Protein AF-A0A550HM15-F1 (afdb_monomer_lite)

Foldseek 3Di:
DDDQLVVCVVVVHDFFEEEDQAPDPVVVVVRVVPPGNDYHDDPPRHDD

Structure (mmCIF, N/CA/C/O backbone):
data_AF-A0A550HM15-F1
#
_entry.id   AF-A0A550HM15-F1
#
loop_
_atom_site.group_PDB
_atom_site.id
_atom_site.type_symbol
_atom_site.label_atom_id
_atom_site.label_alt_id
_atom_site.label_comp_id
_atom_site.label_asym_id
_atom_site.label_entity_id
_atom_site.label_seq_id
_atom_site.pdbx_PDB_ins_code
_atom_site.Cartn_x
_atom_site.Cartn_y
_atom_site.Cartn_z
_atom_site.occupancy
_atom_site.B_iso_or_equiv
_atom_site.auth_seq_id
_atom_site.auth_comp_id
_atom_site.auth_asym_id
_atom_site.auth_atom_id
_atom_site.pdbx_PDB_model_num
ATOM 1 N N . MET A 1 1 ? -5.326 18.710 6.752 1.00 76.06 1 MET A N 1
ATOM 2 C CA . MET A 1 1 ? -5.817 17.688 5.806 1.00 76.06 1 MET A CA 1
ATOM 3 C C . MET A 1 1 ? -5.899 16.376 6.562 1.00 76.06 1 MET A C 1
ATOM 5 O O . MET A 1 1 ? -5.011 16.108 7.360 1.00 76.06 1 MET A O 1
ATOM 9 N N . GLU A 1 2 ? -6.994 15.650 6.392 1.00 91.38 2 GLU A N 1
ATOM 10 C CA . GLU A 1 2 ? -7.338 14.450 7.161 1.00 91.38 2 GLU A CA 1
ATOM 11 C C . GLU A 1 2 ? -6.746 13.183 6.500 1.00 91.38 2 GLU A C 1
ATOM 13 O O . GLU A 1 2 ? -6.655 13.130 5.269 1.00 91.38 2 GLU A O 1
ATOM 18 N N . ASN A 1 3 ? -6.294 12.189 7.282 1.00 96.81 3 ASN A N 1
ATOM 19 C CA . ASN A 1 3 ? -5.674 10.961 6.758 1.00 96.81 3 ASN A CA 1
ATOM 20 C C . ASN A 1 3 ? -6.647 9.792 6.916 1.00 96.81 3 ASN A C 1
ATOM 22 O O . ASN A 1 3 ? -6.616 9.046 7.898 1.00 96.81 3 ASN A O 1
ATOM 26 N N . LYS A 1 4 ? -7.442 9.601 5.864 1.00 96.44 4 LYS A N 1
ATOM 27 C CA . LYS A 1 4 ? -8.515 8.606 5.802 1.00 96.44 4 LYS A CA 1
ATOM 28 C C . LYS A 1 4 ? -8.058 7.184 6.141 1.00 96.44 4 LYS A C 1
ATOM 30 O O . LYS A 1 4 ? -8.795 6.458 6.805 1.00 96.44 4 LYS A O 1
ATOM 35 N N . LEU A 1 5 ? -6.851 6.783 5.722 1.00 97.69 5 LEU A N 1
ATOM 36 C CA . LEU A 1 5 ? -6.304 5.461 6.045 1.00 97.69 5 LEU A CA 1
ATOM 37 C C . LEU A 1 5 ? -6.048 5.337 7.551 1.00 97.69 5 LEU A C 1
ATOM 39 O O . LEU A 1 5 ? -6.452 4.354 8.168 1.00 97.69 5 LEU A O 1
ATOM 43 N N . LYS A 1 6 ? -5.419 6.350 8.158 1.00 98.00 6 LYS A N 1
ATOM 44 C CA . LYS A 1 6 ? -5.128 6.360 9.596 1.00 98.00 6 LYS A CA 1
ATOM 45 C C . LYS A 1 6 ? -6.405 6.325 10.437 1.00 98.00 6 LYS A C 1
ATOM 47 O O . LYS A 1 6 ? -6.453 5.576 11.408 1.00 98.00 6 LYS A O 1
ATOM 52 N N . GLU A 1 7 ? -7.439 7.080 10.071 1.00 97.94 7 GLU A N 1
ATOM 53 C CA . GLU A 1 7 ? -8.738 7.008 10.760 1.00 97.94 7 GLU A CA 1
ATOM 54 C C . GLU A 1 7 ? -9.399 5.642 10.622 1.00 97.94 7 GLU A C 1
ATOM 56 O O . GLU A 1 7 ? -9.922 5.120 11.603 1.00 97.94 7 GLU A O 1
ATOM 61 N N . LYS A 1 8 ? -9.375 5.055 9.421 1.00 98.06 8 LYS A N 1
ATOM 62 C CA . LYS A 1 8 ? -9.954 3.734 9.168 1.00 98.06 8 LYS A CA 1
ATOM 63 C C . LYS A 1 8 ? -9.290 2.663 10.035 1.00 98.06 8 LYS A C 1
ATOM 65 O O . LYS A 1 8 ? -9.981 1.916 10.723 1.00 98.06 8 LYS A O 1
ATOM 70 N N . LEU A 1 9 ? -7.959 2.677 10.103 1.00 98.06 9 LEU A N 1
ATOM 71 C CA . LEU A 1 9 ? -7.196 1.798 10.990 1.00 98.06 9 LEU A CA 1
ATOM 72 C C . LEU A 1 9 ? -7.494 2.061 12.475 1.00 98.06 9 LEU A C 1
ATOM 74 O O . LEU A 1 9 ? -7.642 1.114 13.240 1.00 98.06 9 LEU A O 1
ATOM 78 N N . ALA A 1 10 ? -7.630 3.325 12.892 1.00 98.06 10 ALA A N 1
ATOM 79 C CA . ALA A 1 10 ? -7.941 3.676 14.282 1.00 98.06 10 ALA A CA 1
ATOM 80 C C . ALA A 1 10 ? -9.330 3.190 14.735 1.00 98.06 10 ALA A C 1
ATOM 82 O O . ALA A 1 10 ? -9.527 2.928 15.919 1.00 98.06 10 ALA A O 1
ATOM 83 N N . ARG A 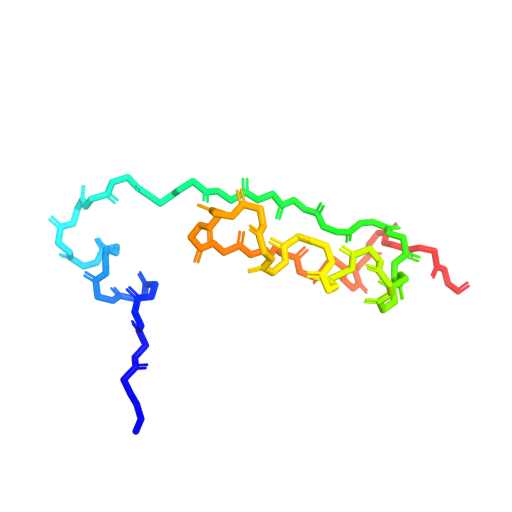1 11 ? -10.282 3.044 13.805 1.00 98.38 11 ARG A N 1
ATOM 84 C CA . ARG A 1 11 ? -11.600 2.445 14.067 1.00 98.38 11 ARG A CA 1
ATOM 85 C C . ARG A 1 11 ? -11.579 0.914 14.131 1.00 98.38 11 ARG A C 1
ATOM 87 O O . ARG A 1 11 ? -12.575 0.325 14.534 1.00 98.38 11 ARG A O 1
ATOM 94 N N . GLY A 1 12 ? -10.467 0.276 13.757 1.00 98.19 12 GLY A N 1
ATOM 95 C CA . GLY A 1 12 ? -10.371 -1.180 13.635 1.00 98.19 12 GLY A CA 1
ATOM 96 C C . GLY A 1 12 ? -11.026 -1.739 12.367 1.00 98.19 12 GLY A C 1
ATOM 97 O O . GLY A 1 12 ? -11.247 -2.945 12.282 1.00 98.19 12 GLY A O 1
ATOM 98 N N . ASP A 1 13 ? -11.336 -0.885 11.387 1.00 98.50 13 ASP A N 1
ATOM 99 C CA . ASP A 1 13 ? -11.902 -1.308 10.106 1.00 98.50 13 ASP A CA 1
ATOM 100 C C . ASP A 1 13 ? -10.838 -2.018 9.245 1.00 98.50 13 ASP A C 1
ATOM 102 O O . ASP A 1 13 ? -9.646 -1.702 9.296 1.00 98.50 13 ASP A O 1
ATOM 106 N N . VAL A 1 14 ? -11.273 -2.930 8.370 1.00 98.06 14 VAL A N 1
ATOM 107 C CA . VAL A 1 14 ? -10.385 -3.576 7.388 1.00 98.06 14 VAL A CA 1
ATOM 108 C C . VAL A 1 14 ? -10.005 -2.585 6.290 1.00 98.06 14 VAL A C 1
ATOM 110 O O . VAL A 1 14 ? -10.873 -2.131 5.544 1.00 98.06 14 VAL A O 1
ATOM 113 N N . ALA A 1 15 ? -8.710 -2.294 6.156 1.00 98.31 15 ALA A N 1
ATOM 114 C CA . ALA A 1 15 ? -8.151 -1.563 5.022 1.00 98.31 15 ALA A CA 1
ATOM 115 C C . ALA A 1 15 ? -7.599 -2.551 3.982 1.00 98.31 15 ALA A C 1
ATOM 117 O O . ALA A 1 15 ? -6.637 -3.268 4.261 1.00 98.31 15 ALA A O 1
ATOM 118 N N . LEU A 1 16 ? -8.198 -2.595 2.791 1.00 98.31 16 LEU A N 1
ATOM 119 C CA . LEU A 1 16 ? -7.740 -3.435 1.683 1.00 98.31 16 LEU A CA 1
ATOM 120 C C . LEU A 1 16 ? -6.857 -2.614 0.739 1.00 98.31 16 LEU A C 1
ATOM 122 O O . LEU A 1 16 ? -7.297 -1.604 0.190 1.00 98.31 16 LEU A O 1
ATOM 126 N N . GLY A 1 17 ? -5.628 -3.070 0.515 1.00 97.81 17 GLY A N 1
ATOM 127 C CA . GLY A 1 17 ? -4.672 -2.400 -0.362 1.00 97.81 17 GLY A CA 1
ATOM 128 C C . GLY A 1 17 ? -3.821 -3.370 -1.169 1.00 97.81 17 GLY A C 1
ATOM 129 O O . GLY A 1 17 ? -3.922 -4.587 -1.016 1.00 97.81 17 GLY A O 1
ATOM 130 N N . THR A 1 18 ? -2.977 -2.809 -2.034 1.00 97.00 18 THR A N 1
ATOM 131 C CA . THR A 1 18 ? -2.049 -3.562 -2.890 1.00 97.00 18 THR A CA 1
ATOM 132 C C . THR A 1 18 ? -0.660 -2.926 -2.907 1.00 97.00 18 THR A C 1
ATOM 134 O O . THR A 1 18 ? -0.481 -1.779 -2.496 1.00 97.00 18 THR A O 1
ATOM 137 N N . PHE A 1 19 ? 0.323 -3.663 -3.414 1.00 95.56 19 PHE A N 1
ATOM 138 C CA . PHE A 1 19 ? 1.669 -3.169 -3.688 1.00 95.56 19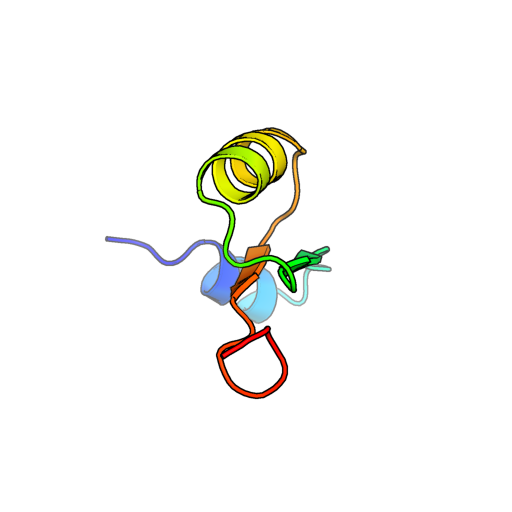 PHE A CA 1
ATOM 139 C C . PHE A 1 19 ? 1.811 -2.688 -5.138 1.00 95.56 19 PHE A C 1
ATOM 141 O O . PHE A 1 19 ? 1.218 -3.261 -6.056 1.00 95.56 19 PHE A O 1
ATOM 148 N N . MET A 1 20 ? 2.630 -1.656 -5.336 1.00 93.44 20 MET A N 1
ATOM 149 C CA . MET A 1 20 ? 3.100 -1.181 -6.634 1.00 93.44 20 MET A CA 1
ATOM 150 C C . MET A 1 20 ? 4.564 -1.580 -6.831 1.00 93.44 20 MET A C 1
ATOM 152 O O . MET A 1 20 ? 5.431 -1.047 -6.149 1.00 93.44 20 MET A O 1
ATOM 156 N N . PHE A 1 21 ? 4.835 -2.435 -7.820 1.00 89.31 21 PHE A N 1
ATOM 157 C CA . PHE A 1 21 ? 6.191 -2.923 -8.123 1.00 89.31 21 PHE A CA 1
ATOM 158 C C . PHE A 1 21 ? 6.769 -2.408 -9.447 1.00 89.31 21 PHE A C 1
ATOM 160 O O . PHE A 1 21 ? 7.871 -2.783 -9.818 1.00 89.31 21 PHE A O 1
ATOM 167 N N . THR A 1 22 ? 6.022 -1.609 -10.217 1.00 88.88 22 THR A N 1
ATOM 168 C CA . THR A 1 22 ? 6.430 -1.226 -11.588 1.00 88.88 22 THR A CA 1
ATOM 169 C C . THR A 1 22 ? 6.969 0.198 -11.706 1.00 88.88 22 THR A C 1
ATOM 171 O O . THR A 1 22 ? 7.467 0.561 -12.766 1.00 88.88 22 THR A O 1
ATOM 174 N N . TYR A 1 23 ? 6.792 1.027 -10.669 1.00 87.56 23 TYR A N 1
ATOM 175 C CA . TYR A 1 23 ? 6.978 2.488 -10.698 1.00 87.56 23 TYR A CA 1
ATOM 176 C C . TYR A 1 23 ? 6.274 3.225 -11.850 1.00 87.56 23 TYR A C 1
ATOM 178 O O . TYR A 1 23 ? 6.561 4.391 -12.105 1.00 87.56 23 TYR A O 1
ATOM 186 N N . SER A 1 24 ? 5.331 2.585 -12.546 1.00 93.06 24 SER A N 1
ATOM 187 C CA . SER A 1 24 ? 4.617 3.211 -13.653 1.00 93.06 24 SER A CA 1
ATOM 188 C C . SER A 1 24 ? 3.569 4.196 -13.122 1.00 93.06 24 SER A C 1
ATOM 190 O O . SER A 1 24 ? 2.626 3.768 -12.444 1.00 93.06 24 SER A O 1
ATOM 192 N N . PRO A 1 25 ? 3.654 5.494 -13.472 1.00 95.00 25 PRO A N 1
ATOM 193 C CA . PRO A 1 25 ? 2.628 6.465 -13.098 1.00 95.00 25 PRO A CA 1
ATOM 194 C C . PRO A 1 25 ? 1.251 6.098 -13.661 1.00 95.00 25 PRO A C 1
ATOM 196 O O . PRO A 1 25 ? 0.247 6.262 -12.979 1.00 95.00 25 PRO A O 1
ATOM 199 N N . THR A 1 26 ? 1.204 5.520 -14.866 1.00 97.25 26 THR A N 1
ATOM 200 C CA . THR A 1 26 ? -0.041 5.051 -15.491 1.00 97.25 26 THR A CA 1
ATOM 201 C C . THR A 1 26 ? -0.696 3.934 -14.683 1.00 97.25 26 THR A C 1
ATOM 203 O O . THR A 1 26 ? -1.904 3.955 -14.463 1.00 97.25 26 THR A O 1
ATOM 206 N N . VAL A 1 27 ? 0.085 2.964 -14.196 1.00 95.75 27 VAL A N 1
ATOM 207 C CA . VAL A 1 27 ? -0.463 1.901 -13.339 1.00 95.75 27 VAL A CA 1
ATOM 208 C C . VAL A 1 27 ? -0.919 2.486 -12.000 1.00 95.75 27 VAL A C 1
ATOM 210 O O . VAL A 1 27 ? -1.961 2.081 -11.492 1.00 95.75 27 VAL A O 1
ATOM 213 N N . MET A 1 28 ? -0.197 3.466 -11.442 1.00 96.38 28 MET A N 1
ATOM 214 C CA . MET A 1 28 ? -0.595 4.138 -10.197 1.00 96.38 28 MET A CA 1
ATOM 215 C C . MET A 1 28 ? -1.928 4.876 -10.354 1.00 96.38 28 MET A C 1
ATOM 217 O O . MET A 1 28 ? -2.781 4.793 -9.475 1.00 96.38 28 MET A O 1
ATOM 221 N N . GLU A 1 29 ? -2.140 5.549 -11.483 1.00 97.75 29 GLU A N 1
ATOM 222 C CA . GLU A 1 29 ? -3.405 6.218 -11.787 1.00 97.75 29 GLU A CA 1
ATOM 223 C C . GLU A 1 29 ? -4.565 5.216 -11.861 1.00 97.75 29 GLU A C 1
ATOM 225 O O . GLU A 1 29 ? -5.584 5.409 -11.199 1.00 97.75 29 GLU A O 1
ATOM 230 N N . ILE A 1 30 ? -4.379 4.091 -12.563 1.00 97.56 30 ILE 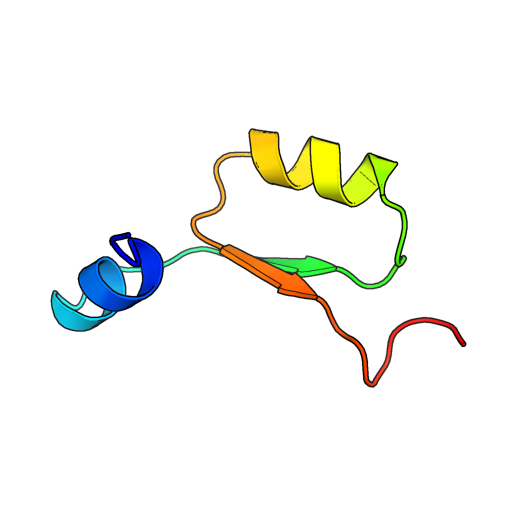A N 1
ATOM 231 C CA . ILE A 1 30 ? -5.369 3.005 -12.611 1.00 97.56 30 ILE A CA 1
ATOM 232 C C . ILE A 1 30 ? -5.684 2.502 -11.197 1.00 97.56 30 ILE A C 1
ATOM 234 O O . ILE A 1 30 ? -6.852 2.436 -10.821 1.00 97.56 30 ILE A O 1
ATOM 238 N N . LEU A 1 31 ? -4.663 2.203 -10.385 1.00 97.00 31 LEU A N 1
ATOM 239 C CA . LEU A 1 31 ? -4.850 1.742 -9.005 1.00 97.00 31 LEU A CA 1
ATOM 240 C C . LEU A 1 31 ? -5.580 2.769 -8.130 1.00 97.00 31 LEU A C 1
ATOM 242 O O . LEU A 1 31 ? -6.384 2.372 -7.287 1.00 97.00 31 LEU A O 1
ATOM 246 N N . GLY A 1 32 ? -5.355 4.065 -8.358 1.00 95.94 32 GLY A N 1
ATOM 247 C CA . GLY A 1 32 ? -6.077 5.150 -7.691 1.00 95.94 32 GLY A CA 1
ATOM 248 C C . GLY A 1 32 ? -7.586 5.136 -7.961 1.00 95.94 32 GLY A C 1
ATOM 249 O O . GLY A 1 32 ? -8.361 5.581 -7.116 1.00 95.94 32 GLY A O 1
ATOM 250 N N . HIS A 1 33 ? -8.013 4.567 -9.092 1.00 97.75 33 HIS A N 1
ATOM 251 C CA . HIS A 1 33 ? -9.419 4.398 -9.464 1.00 97.75 33 HIS A CA 1
ATOM 252 C C . HIS A 1 33 ? -9.993 3.004 -9.154 1.00 97.75 33 HIS A C 1
ATOM 254 O O . HIS A 1 33 ? -11.206 2.819 -9.234 1.00 97.75 33 HIS A O 1
ATOM 260 N N . SER A 1 34 ? -9.164 2.036 -8.753 1.00 97.50 34 SER A N 1
ATOM 261 C CA . SER A 1 34 ? -9.572 0.637 -8.536 1.00 97.50 34 SER A CA 1
ATOM 262 C C . SER A 1 34 ? -10.330 0.371 -7.228 1.00 97.50 34 SER A C 1
ATOM 264 O O . SER A 1 34 ? -10.762 -0.755 -6.998 1.00 97.50 34 SER A O 1
ATOM 266 N N . GLY A 1 35 ? -10.502 1.375 -6.361 1.00 96.62 35 GLY A N 1
ATOM 267 C CA . GLY A 1 35 ? -11.277 1.249 -5.118 1.00 96.62 35 GLY A CA 1
ATOM 268 C C . GLY A 1 35 ? -10.519 0.656 -3.924 1.00 96.62 35 GLY A C 1
ATOM 269 O O . GLY A 1 35 ? -11.149 0.286 -2.935 1.00 96.62 35 GLY A O 1
ATOM 270 N N . PHE A 1 36 ? -9.187 0.576 -3.990 1.00 97.94 36 PHE A N 1
ATOM 271 C CA . PHE A 1 36 ? -8.358 0.234 -2.831 1.00 97.94 36 PHE A CA 1
ATOM 272 C C . PHE A 1 36 ? -8.350 1.361 -1.791 1.00 97.94 36 PHE A C 1
ATOM 274 O O . PHE A 1 36 ? -8.391 2.542 -2.133 1.00 97.94 36 PHE A O 1
ATOM 281 N N . ASP A 1 37 ? -8.227 0.994 -0.515 1.00 98.12 37 ASP A N 1
ATOM 282 C CA . ASP A 1 37 ? -8.072 1.952 0.585 1.00 98.12 37 ASP A CA 1
ATOM 283 C C . ASP A 1 37 ? -6.677 2.592 0.594 1.00 98.12 37 ASP A C 1
ATOM 285 O O . ASP A 1 37 ? -6.505 3.718 1.064 1.00 98.12 37 ASP A O 1
ATOM 289 N N . PHE A 1 38 ? -5.671 1.864 0.100 1.00 97.94 38 PHE A N 1
ATOM 290 C CA . PHE A 1 38 ? -4.296 2.335 -0.017 1.00 97.94 38 PHE A CA 1
ATOM 291 C C . PHE A 1 38 ? -3.503 1.542 -1.063 1.00 97.94 38 PHE A C 1
ATOM 293 O O . PHE A 1 38 ? -3.865 0.428 -1.446 1.00 97.94 38 PHE A O 1
ATOM 300 N N . VAL A 1 39 ? -2.372 2.113 -1.477 1.00 97.50 39 VAL A N 1
ATOM 301 C CA . VAL A 1 39 ? -1.349 1.446 -2.287 1.00 97.50 39 VAL A CA 1
ATOM 302 C C . VAL A 1 39 ? -0.000 1.649 -1.605 1.00 97.50 39 VAL A C 1
ATOM 304 O O . VAL A 1 39 ? 0.319 2.765 -1.193 1.00 97.50 39 VAL A O 1
ATOM 307 N N . ILE A 1 40 ? 0.788 0.584 -1.477 1.00 96.6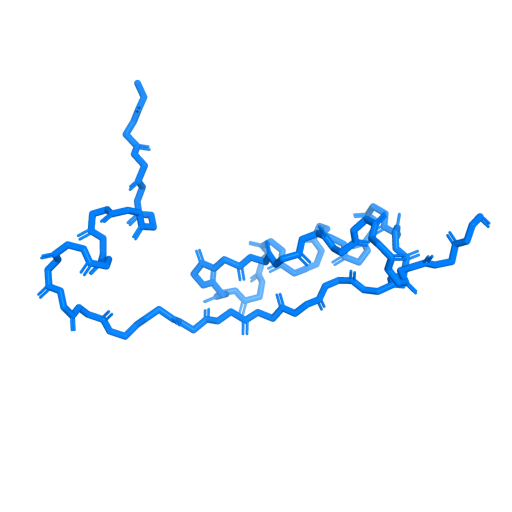9 40 ILE A N 1
ATOM 308 C CA . ILE A 1 40 ? 2.178 0.669 -1.025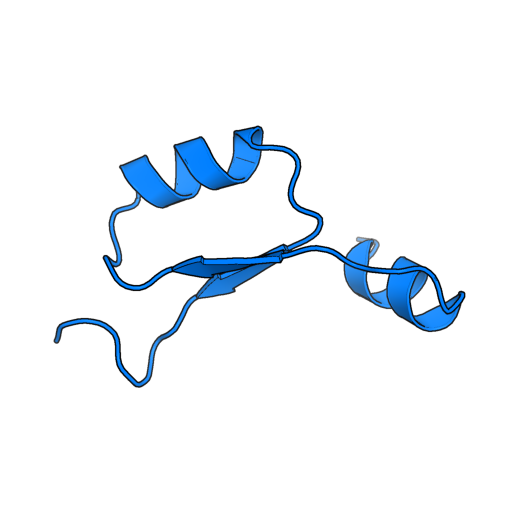 1.00 96.69 40 ILE A CA 1
ATOM 309 C C . ILE A 1 40 ? 3.051 0.948 -2.244 1.00 96.69 40 ILE A C 1
ATOM 311 O O . ILE A 1 40 ? 3.116 0.134 -3.165 1.00 96.69 40 ILE A O 1
ATOM 315 N N . ILE A 1 41 ? 3.712 2.105 -2.241 1.00 94.69 41 ILE A N 1
AT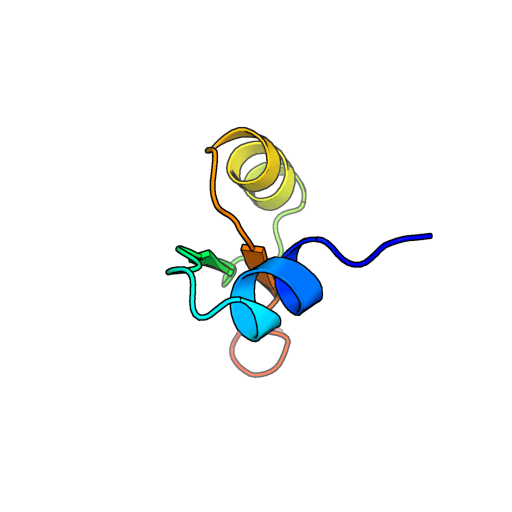OM 316 C CA . ILE A 1 41 ? 4.765 2.430 -3.204 1.00 94.69 41 ILE A CA 1
ATOM 317 C C . ILE A 1 41 ? 6.037 1.767 -2.686 1.00 94.69 41 ILE A C 1
ATOM 319 O O . ILE A 1 41 ? 6.658 2.267 -1.749 1.00 94.69 41 ILE A O 1
ATOM 323 N N . ASP A 1 42 ? 6.371 0.611 -3.249 1.00 93.44 42 ASP A N 1
ATOM 324 C CA . ASP A 1 42 ? 7.562 -0.134 -2.862 1.00 93.44 42 ASP A CA 1
ATOM 325 C C . ASP A 1 42 ? 8.790 0.515 -3.491 1.00 93.44 42 ASP A C 1
ATOM 327 O O . ASP A 1 42 ? 9.021 0.370 -4.687 1.00 93.44 42 ASP A O 1
ATOM 331 N N . THR A 1 43 ? 9.547 1.253 -2.679 1.00 91.19 43 THR A N 1
ATOM 332 C CA . THR A 1 43 ? 10.803 1.898 -3.081 1.00 91.19 43 THR A CA 1
ATOM 333 C C . THR A 1 43 ? 12.043 1.065 -2.738 1.00 91.19 43 THR A C 1
ATOM 335 O O . THR A 1 43 ? 13.157 1.566 -2.866 1.00 91.19 43 THR A O 1
ATOM 338 N N . GLU A 1 44 ? 11.872 -0.157 -2.226 1.00 91.44 44 GLU A N 1
ATOM 339 C CA . GLU A 1 44 ? 12.960 -1.032 -1.773 1.00 91.44 44 GLU A CA 1
ATOM 340 C C . GLU A 1 44 ? 13.231 -2.157 -2.777 1.00 91.44 44 GLU A C 1
ATOM 342 O O . GLU A 1 44 ? 14.386 -2.416 -3.115 1.00 91.44 44 GLU A O 1
ATOM 347 N N . HIS A 1 45 ? 12.177 -2.806 -3.277 1.00 89.00 45 HIS A N 1
ATOM 348 C CA . HIS A 1 45 ? 12.285 -3.962 -4.172 1.00 89.00 45 HIS A CA 1
ATOM 349 C C . HIS A 1 45 ? 11.803 -3.694 -5.598 1.00 89.00 45 HIS A C 1
ATOM 351 O O . HIS A 1 45 ? 11.968 -4.552 -6.470 1.00 89.00 45 HIS A O 1
ATOM 357 N N . GLY A 1 46 ? 11.209 -2.528 -5.858 1.00 74.81 46 GLY A N 1
ATOM 358 C CA . GLY A 1 46 ? 10.874 -2.134 -7.220 1.00 74.81 46 GLY A CA 1
ATOM 359 C C . GLY A 1 46 ? 12.133 -1.951 -8.093 1.00 74.81 46 GLY A C 1
ATOM 360 O O . GLY A 1 46 ? 13.225 -1.717 -7.572 1.00 74.81 46 GLY A O 1
ATOM 361 N N . PRO A 1 47 ? 11.999 -2.010 -9.428 1.00 76.06 47 PRO A N 1
ATOM 362 C CA . PRO A 1 47 ? 13.115 -1.943 -10.375 1.00 76.06 47 PRO A CA 1
ATOM 363 C C . PRO A 1 47 ? 13.918 -0.635 -10.283 1.00 76.06 47 PRO A C 1
ATOM 365 O O . PRO A 1 47 ? 13.346 0.448 -10.307 1.00 76.06 47 PRO A O 1
ATOM 368 N N . THR A 1 48 ? 15.245 -0.742 -10.205 1.00 64.94 48 THR A N 1
ATOM 369 C CA . THR A 1 48 ? 16.158 0.416 -10.156 1.00 64.94 48 THR A CA 1
ATOM 370 C C . THR A 1 48 ? 16.110 1.260 -11.427 1.00 64.94 48 THR A C 1
ATOM 372 O O . THR A 1 48 ? 15.999 0.666 -12.526 1.00 64.94 48 THR A O 1
#

Radius of gyration: 12.28 Å; chains: 1; bounding box: 28×22×30 Å

pLDDT: mean 93.94, std 7.07, range [64.94, 98.5]

Secondary structure (DSSP, 8-state):
---HHHHHHHTT----EEEE-S--HHHHHHHHHTT-SEEEE-SSSS--

Sequence (48 aa):
MENKLKEKLARGDVALGTFMFTYSPTVMEILGHSGFDFVIIDTEHGPT